Protein AF-A0A946XHH1-F1 (afdb_monomer_lite)

pLDDT: mean 93.01, std 6.52, range [59.75, 98.69]

Radius of gyration: 16.72 Å; chains: 1; bounding box: 40×44×45 Å

Sequence (159 aa):
MKLKVATWNIGGGLIKSASGKFDEENLNYFTNMIKEQDCDIVFLQEVHGDDIHSQAEEIAISLNYNCITQTISPSHLEKNKKFHLSIIAKQKLSNSRLIKLTNPKLENKDKGYLSHDKGFIFCQLELDDKSINLASGHLFPYYIFDKHIEDDELSYARE

Foldseek 3Di:
DDAAEEEDACQQQFDQDPVRDRDDHDLVVVLVVCVVSVGQKYKYWQWKDAPPDTSQVVSQVSVVWDKDWDFFACDPNDPRITIIIMMIGNADKADKDKDKFDFLQAADPVVGDTTGIWTKMWIWGDDPVDIDIDIDTDDTPQVSRVDDCPDPSNPSRVD

Secondary structure (DSSP, 8-state):
----EEEEE-GGGEEE-TTSSEEEE-HHHHHHHHHHHT-SEEEEEEEEE-SS-BHHHHHHHHHT-EEEEEEEEE-SSSTT-EEEEEEEESS-EEEEEEEEEPP---EETTTTEEPPPEEEEEEEEEETTEEEEEEEEE---GGGGT--TT-GGGGGGG-

Structure (mmCIF, N/CA/C/O backbone):
data_AF-A0A946XHH1-F1
#
_entry.id   AF-A0A946XHH1-F1
#
loop_
_atom_site.group_PDB
_atom_site.id
_atom_site.type_symbol
_atom_site.label_atom_id
_atom_site.label_alt_id
_atom_site.label_comp_id
_atom_site.label_asym_id
_atom_site.label_entity_id
_atom_site.label_seq_id
_atom_site.pdbx_PDB_ins_code
_atom_site.Cartn_x
_atom_site.Cartn_y
_atom_site.Cartn_z
_atom_site.occupancy
_atom_site.B_iso_or_equiv
_atom_site.auth_seq_id
_atom_site.auth_comp_id
_atom_site.auth_asym_id
_atom_site.auth_atom_id
_atom_site.pdbx_PDB_model_num
ATOM 1 N N . MET A 1 1 ? -24.359 -4.171 10.596 1.00 71.75 1 MET A N 1
ATOM 2 C CA . MET A 1 1 ? -23.190 -3.281 10.439 1.00 71.75 1 MET A CA 1
ATOM 3 C C . MET A 1 1 ? -22.832 -3.212 8.962 1.00 71.75 1 MET A C 1
ATOM 5 O O . MET A 1 1 ? -22.906 -4.243 8.305 1.00 71.75 1 MET A O 1
ATOM 9 N N . LYS A 1 2 ? -22.503 -2.029 8.435 1.00 88.50 2 LYS A N 1
ATOM 10 C CA . LYS A 1 2 ? -22.061 -1.834 7.047 1.00 88.50 2 LYS A CA 1
ATOM 11 C C . LYS A 1 2 ? -20.655 -1.245 7.098 1.00 88.50 2 LYS A C 1
ATOM 13 O O . LYS A 1 2 ? -20.487 -0.218 7.738 1.00 88.50 2 LYS A O 1
ATOM 18 N N . LEU A 1 3 ? -19.690 -1.913 6.474 1.00 93.44 3 LEU A N 1
ATOM 19 C CA . LEU A 1 3 ? -18.315 -1.428 6.348 1.00 93.44 3 LEU A CA 1
ATOM 20 C C . LEU A 1 3 ? -18.139 -0.745 4.996 1.00 93.44 3 LEU A C 1
ATOM 22 O O . LEU A 1 3 ? -18.553 -1.298 3.972 1.00 93.44 3 LEU A O 1
ATOM 26 N N . LYS A 1 4 ? -17.504 0.426 4.984 1.00 97.06 4 LYS A N 1
ATOM 27 C CA . LYS A 1 4 ? -17.022 1.077 3.766 1.00 97.06 4 LYS A CA 1
ATOM 28 C C . LYS A 1 4 ? -15.541 0.765 3.587 1.00 97.06 4 LYS A C 1
ATOM 30 O O . LYS A 1 4 ? -14.711 1.152 4.402 1.00 97.06 4 LYS A O 1
ATOM 35 N N . VAL A 1 5 ? -15.223 0.049 2.515 1.00 97.62 5 VAL A N 1
ATOM 36 C CA . VAL A 1 5 ? -13.866 -0.419 2.219 1.00 97.62 5 VAL A CA 1
ATOM 37 C C . VAL A 1 5 ? -13.396 0.208 0.916 1.00 97.62 5 VAL A C 1
ATOM 39 O O . VAL A 1 5 ? -14.148 0.232 -0.058 1.00 97.62 5 VAL A O 1
ATOM 42 N N . ALA A 1 6 ? -12.159 0.693 0.896 1.00 98.12 6 ALA A N 1
ATOM 43 C CA . ALA A 1 6 ? -11.507 1.201 -0.302 1.00 98.12 6 ALA A CA 1
ATOM 44 C C . ALA A 1 6 ? -10.167 0.501 -0.540 1.00 98.12 6 ALA A C 1
ATOM 46 O O . ALA A 1 6 ? -9.536 -0.011 0.382 1.00 98.12 6 ALA A O 1
ATOM 47 N N . THR A 1 7 ? -9.725 0.505 -1.793 1.00 98.25 7 THR A N 1
ATOM 48 C CA . THR A 1 7 ? -8.365 0.128 -2.176 1.00 98.25 7 THR A CA 1
ATOM 49 C C . THR A 1 7 ? -7.790 1.211 -3.068 1.00 98.25 7 THR A C 1
ATOM 51 O O . THR A 1 7 ? -8.511 1.752 -3.907 1.00 98.25 7 THR A O 1
ATOM 54 N N . TRP A 1 8 ? -6.513 1.535 -2.891 1.00 98.06 8 TRP A N 1
ATOM 55 C CA . TRP A 1 8 ? -5.851 2.564 -3.674 1.00 98.06 8 TRP A CA 1
ATOM 56 C C . TRP A 1 8 ? -4.353 2.292 -3.813 1.00 98.06 8 TRP A C 1
ATOM 58 O O . TRP A 1 8 ? -3.616 2.231 -2.831 1.00 98.06 8 TRP A O 1
ATOM 68 N N . ASN A 1 9 ? -3.894 2.181 -5.056 1.00 97.25 9 ASN A N 1
ATOM 69 C CA . ASN A 1 9 ? -2.484 2.322 -5.381 1.00 97.25 9 ASN A CA 1
ATOM 70 C C . ASN A 1 9 ? -2.131 3.817 -5.390 1.00 97.25 9 ASN A C 1
ATOM 72 O O . ASN A 1 9 ? -2.662 4.560 -6.218 1.00 97.25 9 ASN A O 1
ATOM 76 N N . ILE A 1 10 ? -1.277 4.249 -4.460 1.00 96.88 10 ILE A N 1
ATOM 77 C CA . ILE A 1 10 ? -0.942 5.667 -4.276 1.00 96.88 10 ILE A CA 1
ATOM 78 C C . ILE A 1 10 ? 0.336 6.092 -5.006 1.00 96.88 10 ILE A C 1
ATOM 80 O O . ILE A 1 10 ? 0.736 7.243 -4.865 1.00 96.88 10 ILE A O 1
ATOM 84 N N . GLY A 1 11 ? 0.982 5.198 -5.765 1.00 95.06 11 GLY A N 1
ATOM 85 C CA . GLY A 1 11 ? 2.135 5.531 -6.610 1.00 95.06 11 GLY A CA 1
ATOM 86 C C . GLY A 1 11 ? 3.266 6.252 -5.872 1.00 95.06 11 GLY A C 1
ATOM 87 O O . GLY A 1 11 ? 3.810 7.228 -6.380 1.00 95.06 11 GLY A O 1
ATOM 88 N N . GLY A 1 12 ? 3.564 5.842 -4.637 1.00 95.56 12 GLY A N 1
ATOM 89 C CA . GLY A 1 12 ? 4.554 6.498 -3.784 1.00 95.56 12 GLY A CA 1
ATOM 90 C C . GLY A 1 12 ? 4.097 7.830 -3.193 1.00 95.56 12 GLY A C 1
ATOM 91 O O . GLY A 1 12 ? 4.943 8.639 -2.828 1.00 95.56 12 GLY A O 1
ATOM 92 N N . GLY A 1 13 ? 2.790 8.095 -3.127 1.00 95.25 13 GLY A N 1
ATOM 93 C CA . GLY A 1 13 ? 2.244 9.359 -2.626 1.00 95.25 13 GLY A CA 1
ATOM 94 C C . GLY A 1 13 ? 2.446 10.535 -3.585 1.00 95.25 13 GLY A C 1
ATOM 95 O O . GLY A 1 13 ? 2.306 11.687 -3.171 1.00 95.25 13 GLY A O 1
ATOM 96 N N . LEU A 1 14 ? 2.776 10.259 -4.850 1.00 95.00 14 LEU A N 1
ATOM 97 C CA . LEU A 1 14 ? 3.093 11.270 -5.852 1.00 95.00 14 LEU A CA 1
ATOM 98 C C . LEU A 1 14 ? 1.837 11.717 -6.608 1.00 95.00 14 LEU A C 1
ATOM 100 O O . LEU A 1 14 ? 1.061 10.907 -7.119 1.00 95.00 14 LEU A O 1
ATOM 104 N N . ILE A 1 15 ? 1.663 13.028 -6.731 1.00 94.06 15 ILE A N 1
ATOM 105 C CA . ILE A 1 15 ? 0.634 13.674 -7.543 1.00 94.06 15 ILE A CA 1
ATOM 106 C C . ILE A 1 15 ? 1.262 14.394 -8.735 1.00 94.06 15 ILE A C 1
ATOM 108 O O . ILE A 1 15 ? 2.474 14.607 -8.817 1.00 94.06 15 ILE A O 1
ATOM 112 N N . LYS A 1 16 ? 0.410 14.756 -9.696 1.00 93.31 16 LYS A N 1
ATOM 113 C CA . LYS A 1 16 ? 0.825 15.468 -10.900 1.00 93.31 16 LYS A CA 1
ATOM 114 C C . LYS A 1 16 ? 1.231 16.905 -10.552 1.00 93.31 16 LYS A C 1
ATOM 116 O O . LYS A 1 16 ? 0.367 17.698 -10.187 1.00 93.31 16 LYS A O 1
ATOM 121 N N . SER A 1 17 ? 2.505 17.244 -10.723 1.00 91.81 17 SER A N 1
ATOM 122 C CA . SER A 1 17 ? 3.019 18.600 -10.524 1.00 91.81 17 SER A CA 1
ATOM 123 C C . SER A 1 17 ? 2.622 19.541 -11.662 1.00 91.81 17 SER A C 1
ATOM 125 O O . SER A 1 17 ? 2.091 19.131 -12.703 1.00 91.81 17 SER A O 1
ATOM 127 N N . ALA A 1 18 ? 2.963 20.824 -11.514 1.00 89.12 18 ALA A N 1
ATOM 128 C CA . ALA A 1 18 ? 2.796 21.834 -12.562 1.00 89.12 18 ALA A CA 1
ATOM 129 C C . ALA A 1 18 ? 3.514 21.472 -13.880 1.00 89.12 18 ALA A C 1
ATOM 131 O O . ALA A 1 18 ? 3.106 21.926 -14.948 1.00 89.12 18 ALA A O 1
ATOM 132 N N . SER A 1 19 ? 4.551 20.625 -13.825 1.00 88.88 19 SER A N 1
ATOM 133 C CA . SER A 1 19 ? 5.255 20.122 -15.014 1.00 88.88 19 SER A CA 1
ATOM 134 C C . SER A 1 19 ? 4.459 19.066 -15.795 1.00 88.88 19 SER A C 1
ATOM 136 O O . SER A 1 19 ? 4.828 18.688 -16.907 1.00 88.88 19 SER A O 1
ATOM 138 N N . GLY A 1 20 ? 3.367 18.570 -15.211 1.00 90.00 20 GLY A N 1
ATOM 139 C CA . GLY A 1 20 ? 2.545 17.503 -15.756 1.00 90.00 20 GLY A CA 1
ATOM 140 C C . GLY A 1 20 ? 3.057 16.090 -15.465 1.00 90.00 20 GLY A C 1
ATOM 141 O O . GLY A 1 20 ? 2.457 15.134 -15.959 1.00 90.00 20 GLY A O 1
ATOM 142 N N . LYS A 1 21 ? 4.121 15.944 -14.672 1.00 88.75 21 LYS A N 1
ATOM 143 C CA . LYS A 1 21 ? 4.676 14.657 -14.230 1.00 88.75 21 LYS A CA 1
ATOM 144 C C . LYS A 1 21 ? 4.192 14.306 -12.825 1.00 88.75 21 LYS A C 1
ATOM 146 O O . LYS A 1 21 ? 3.853 15.199 -12.063 1.00 88.75 21 LYS A O 1
ATOM 151 N N . PHE A 1 22 ? 4.142 13.017 -12.497 1.00 88.94 22 PHE A N 1
ATOM 152 C CA . PHE A 1 22 ? 3.856 12.542 -11.139 1.00 88.94 22 PHE A CA 1
ATOM 153 C C . PHE A 1 22 ? 5.155 12.513 -10.330 1.00 88.94 22 PHE A C 1
ATOM 155 O O . PHE A 1 22 ? 5.843 11.497 -10.305 1.00 88.94 22 PHE A O 1
ATOM 162 N N . ASP A 1 23 ? 5.527 13.656 -9.766 1.00 90.19 23 ASP A N 1
ATOM 163 C CA . ASP A 1 23 ? 6.809 13.869 -9.080 1.00 90.19 23 ASP A CA 1
ATOM 164 C C . ASP A 1 23 ? 6.706 14.789 -7.850 1.00 90.19 23 ASP A C 1
ATOM 166 O O . ASP A 1 23 ? 7.723 15.173 -7.279 1.00 90.19 23 ASP A O 1
ATOM 170 N N . GLU A 1 24 ? 5.489 15.126 -7.413 1.00 92.06 24 GLU A N 1
ATOM 171 C CA . GLU A 1 24 ? 5.244 15.917 -6.205 1.00 92.06 24 GLU A CA 1
ATOM 172 C C . GLU A 1 24 ? 4.585 15.045 -5.135 1.00 92.06 24 GLU A C 1
ATOM 174 O O . GLU A 1 24 ? 3.456 14.595 -5.318 1.00 92.06 24 GLU A O 1
ATOM 179 N N . GLU A 1 25 ? 5.262 14.797 -4.013 1.00 94.00 25 GLU A N 1
ATOM 180 C CA . GLU A 1 25 ? 4.661 14.065 -2.894 1.00 94.00 25 GLU A CA 1
ATOM 181 C C . GLU A 1 25 ? 3.607 14.923 -2.179 1.00 94.00 25 GLU A C 1
ATOM 183 O O . GLU A 1 25 ? 3.866 16.068 -1.806 1.00 94.00 25 GLU A O 1
ATOM 188 N N . ASN A 1 26 ? 2.408 14.371 -1.962 1.00 95.81 26 ASN A N 1
ATOM 189 C CA . ASN A 1 26 ? 1.334 15.084 -1.271 1.00 95.81 26 ASN A CA 1
ATOM 190 C C . ASN A 1 26 ? 0.431 14.150 -0.452 1.00 95.81 26 ASN A C 1
ATOM 192 O O . ASN A 1 26 ? -0.694 13.838 -0.842 1.00 95.81 26 ASN A O 1
ATOM 196 N N . LEU A 1 27 ? 0.889 13.737 0.732 1.00 96.75 27 LEU A N 1
ATOM 197 C CA . LEU A 1 27 ? 0.108 12.864 1.622 1.00 96.75 27 LEU A CA 1
ATOM 198 C C . LEU A 1 27 ? -1.195 13.502 2.126 1.00 96.75 27 LEU A C 1
ATOM 200 O O . LEU A 1 27 ? -2.167 12.790 2.387 1.00 96.75 27 LEU A O 1
ATOM 204 N N . ASN A 1 28 ? -1.255 14.835 2.214 1.00 97.56 28 ASN A N 1
ATOM 205 C CA . ASN A 1 28 ? -2.472 15.550 2.604 1.00 97.56 28 ASN A CA 1
ATOM 206 C C . ASN A 1 28 ? -3.603 15.327 1.596 1.00 97.56 28 ASN A C 1
ATOM 208 O O . ASN A 1 28 ? -4.751 15.156 2.001 1.00 97.56 28 ASN A O 1
ATOM 212 N N . TYR A 1 29 ? -3.291 15.280 0.298 1.00 97.12 29 TYR A N 1
ATOM 213 C CA . TYR A 1 29 ? -4.269 14.961 -0.739 1.00 97.12 29 TYR A CA 1
ATOM 214 C C . TYR A 1 29 ? -4.901 13.581 -0.503 1.00 97.12 29 TYR A C 1
ATOM 216 O O . TYR A 1 29 ? -6.123 13.476 -0.387 1.00 97.12 29 TYR A O 1
ATOM 224 N N . PHE A 1 30 ? -4.082 12.534 -0.355 1.00 97.31 30 PHE A N 1
ATOM 225 C CA . PHE A 1 30 ? -4.576 11.169 -0.128 1.00 97.31 30 PHE A CA 1
ATOM 226 C C . PHE A 1 30 ? -5.353 11.057 1.189 1.00 97.31 30 PHE A C 1
ATOM 228 O O . PHE A 1 30 ? -6.436 10.471 1.222 1.00 97.31 30 PHE A O 1
ATOM 235 N N . THR A 1 31 ? -4.842 11.675 2.255 1.00 98.00 31 THR A N 1
ATOM 236 C CA . THR A 1 31 ? -5.491 11.718 3.573 1.00 98.00 31 THR A CA 1
ATOM 237 C C . THR A 1 31 ? -6.872 12.369 3.495 1.00 98.00 31 THR A C 1
ATOM 239 O O . THR A 1 31 ? -7.850 11.800 3.981 1.00 98.00 31 THR A O 1
ATOM 242 N N . ASN A 1 32 ? -6.981 13.532 2.846 1.00 97.75 32 ASN A N 1
ATOM 243 C CA . ASN A 1 32 ? -8.252 14.242 2.700 1.00 97.75 32 ASN A CA 1
ATOM 244 C C . ASN A 1 32 ? -9.248 13.439 1.866 1.00 97.75 32 ASN A C 1
ATOM 246 O O . ASN A 1 32 ? -10.393 13.296 2.280 1.00 97.75 32 ASN A O 1
ATOM 250 N N . MET A 1 33 ? -8.806 12.831 0.763 1.00 97.00 33 MET A N 1
ATOM 251 C CA . MET A 1 33 ? -9.660 11.965 -0.054 1.00 97.00 33 MET A CA 1
ATOM 252 C C . MET A 1 33 ? -10.217 10.786 0.755 1.00 97.00 33 MET A C 1
ATOM 254 O O . MET A 1 33 ? -11.412 10.506 0.694 1.00 97.00 33 MET A O 1
ATOM 258 N N . ILE A 1 34 ? -9.387 10.111 1.557 1.00 97.31 34 ILE A N 1
ATOM 259 C CA . ILE A 1 34 ? -9.843 9.009 2.420 1.00 97.31 34 ILE A CA 1
ATOM 260 C C . ILE A 1 34 ? -10.857 9.510 3.457 1.00 97.31 34 ILE A C 1
ATOM 262 O O . ILE A 1 34 ? -11.891 8.871 3.669 1.00 97.31 34 ILE A O 1
ATOM 266 N N . LYS A 1 35 ? -10.582 10.665 4.073 1.00 97.00 35 LYS A N 1
ATOM 267 C CA . LYS A 1 35 ? -11.454 11.288 5.073 1.00 97.00 35 LYS A CA 1
ATOM 268 C C . LYS A 1 35 ? -12.809 11.689 4.495 1.00 97.00 35 LYS A C 1
ATOM 270 O O . LYS A 1 35 ? -13.831 11.395 5.103 1.00 97.00 35 LYS A O 1
ATOM 275 N N . GLU A 1 36 ? -12.824 12.332 3.331 1.00 97.81 36 GLU A N 1
ATOM 276 C CA . GLU A 1 36 ? -14.044 12.748 2.627 1.00 97.81 36 GLU A CA 1
ATOM 277 C C . GLU A 1 36 ? -14.908 11.554 2.231 1.00 97.81 36 GLU A C 1
ATOM 279 O O . GLU A 1 36 ? -16.137 11.624 2.268 1.00 97.81 36 GLU A O 1
ATOM 284 N N . GLN A 1 37 ? -14.271 10.438 1.877 1.00 97.12 37 GLN A N 1
ATOM 285 C CA . GLN A 1 37 ? -14.983 9.202 1.606 1.00 97.12 37 GLN A CA 1
ATOM 286 C C . GLN A 1 37 ? -15.451 8.492 2.880 1.00 97.12 37 GLN A C 1
ATOM 288 O O . GLN A 1 37 ? -16.282 7.599 2.760 1.00 97.12 37 GLN A O 1
ATOM 293 N N . ASP A 1 38 ? -14.995 8.862 4.075 1.00 96.31 38 ASP A N 1
ATOM 294 C CA . ASP A 1 38 ? -15.375 8.214 5.338 1.00 96.31 38 ASP A CA 1
ATOM 295 C C . ASP A 1 38 ? -15.224 6.676 5.286 1.00 96.31 38 ASP A C 1
ATOM 297 O O . ASP A 1 38 ? -16.121 5.910 5.642 1.00 96.31 38 ASP A O 1
ATOM 301 N N . CYS A 1 39 ? -14.095 6.203 4.752 1.00 97.06 39 CYS A N 1
ATOM 302 C CA . CYS A 1 39 ? -13.807 4.772 4.656 1.00 97.06 39 CYS A CA 1
ATOM 303 C C . CYS A 1 39 ? -13.472 4.185 6.033 1.00 97.06 39 CYS A C 1
ATOM 305 O O . CYS A 1 39 ? -12.680 4.749 6.775 1.00 97.06 39 CYS A O 1
ATOM 307 N N . ASP A 1 40 ? -14.010 3.015 6.366 1.00 97.31 40 ASP A N 1
ATOM 308 C CA . ASP A 1 40 ? -13.668 2.312 7.609 1.00 97.31 40 ASP A CA 1
ATOM 309 C C . ASP A 1 40 ? -12.350 1.544 7.487 1.00 97.31 40 ASP A C 1
ATOM 311 O O . ASP A 1 40 ? -11.623 1.396 8.469 1.00 97.31 40 ASP A O 1
ATOM 315 N N . ILE A 1 41 ? -12.056 1.056 6.278 1.00 98.38 41 ILE A N 1
ATOM 316 C CA . ILE A 1 41 ? -10.867 0.271 5.942 1.00 98.38 41 ILE A CA 1
ATOM 317 C C . ILE A 1 41 ? -10.333 0.762 4.598 1.00 98.38 41 ILE A C 1
ATOM 319 O O . ILE A 1 41 ? -11.098 0.906 3.638 1.00 98.38 41 ILE A O 1
ATOM 323 N N . VAL A 1 42 ? -9.023 0.972 4.507 1.00 98.69 42 VAL A N 1
ATOM 324 C CA . VAL A 1 42 ? -8.349 1.308 3.252 1.00 98.69 42 VAL A CA 1
ATOM 325 C C . VAL A 1 42 ? -7.139 0.407 3.048 1.00 98.69 42 VAL A C 1
ATOM 327 O O . VAL A 1 42 ? -6.252 0.311 3.895 1.00 98.69 42 VAL A O 1
ATOM 330 N N . PHE A 1 43 ? -7.110 -0.246 1.893 1.00 98.69 43 PHE A N 1
ATOM 331 C CA . PHE A 1 43 ? -5.970 -1.000 1.397 1.00 98.69 43 PHE A CA 1
ATOM 332 C C . PHE A 1 43 ? -5.103 -0.097 0.524 1.00 98.69 43 PHE A C 1
ATOM 334 O O . PHE A 1 43 ? -5.600 0.468 -0.447 1.00 98.69 43 PHE A O 1
ATOM 341 N N . LEU A 1 44 ? -3.821 0.035 0.851 1.00 98.38 44 LEU A N 1
ATOM 342 C CA . LEU A 1 44 ? -2.889 0.888 0.120 1.00 98.38 44 LEU A CA 1
ATOM 343 C C . LEU A 1 44 ? -1.803 0.046 -0.557 1.00 98.38 44 LEU A C 1
A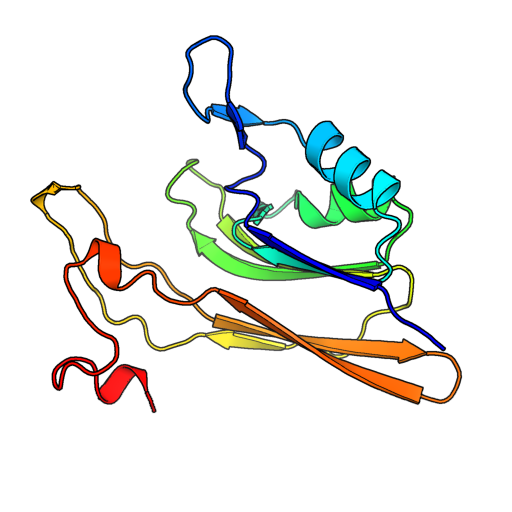TOM 345 O O . LEU A 1 44 ? -1.190 -0.824 0.070 1.00 98.38 44 LEU A O 1
ATOM 349 N N . GLN A 1 45 ? -1.574 0.307 -1.844 1.00 98.12 45 GLN A N 1
ATOM 350 C CA . GLN A 1 45 ? -0.481 -0.268 -2.634 1.00 98.12 45 GLN A CA 1
ATOM 351 C C . GLN A 1 45 ? 0.497 0.826 -3.078 1.00 98.12 45 GLN A C 1
ATOM 353 O O . GLN A 1 45 ? 0.126 1.994 -3.164 1.00 98.12 45 GLN A O 1
ATOM 358 N N . GLU A 1 46 ? 1.740 0.426 -3.365 1.00 96.56 46 GLU A N 1
ATOM 359 C CA . GLU A 1 46 ? 2.847 1.335 -3.717 1.00 96.56 46 GLU A CA 1
ATOM 360 C C . GLU A 1 46 ? 3.057 2.451 -2.690 1.00 96.56 46 GLU A C 1
ATOM 362 O O . GLU A 1 46 ? 3.401 3.576 -3.026 1.00 96.56 46 GLU A O 1
ATOM 367 N N . VAL A 1 47 ? 2.871 2.130 -1.414 1.00 97.44 47 VAL A N 1
ATOM 368 C CA . VAL A 1 47 ? 3.192 3.041 -0.315 1.00 97.44 47 VAL A CA 1
ATOM 369 C C . VAL A 1 47 ? 4.709 3.142 -0.211 1.00 97.44 47 VAL A C 1
ATOM 371 O O . VAL A 1 47 ? 5.368 2.101 -0.141 1.00 97.44 47 VAL A O 1
ATOM 374 N N . HIS A 1 48 ? 5.275 4.349 -0.186 1.00 97.00 48 HIS A N 1
ATOM 375 C CA . HIS A 1 48 ? 6.689 4.513 0.137 1.00 97.00 48 HIS A CA 1
ATOM 376 C C . HIS A 1 48 ? 6.929 4.462 1.645 1.00 97.00 48 HIS A C 1
ATOM 378 O O . HIS A 1 48 ? 6.144 4.946 2.462 1.00 97.00 48 HIS A O 1
ATOM 384 N N . GLY A 1 49 ? 8.074 3.899 1.998 1.00 95.06 49 GLY A N 1
ATOM 385 C CA . GLY A 1 49 ? 8.616 3.950 3.340 1.00 95.06 49 GLY A CA 1
ATOM 386 C C . GLY A 1 49 ? 10.102 3.625 3.351 1.00 95.06 49 GLY A C 1
ATOM 387 O O . GLY A 1 49 ? 10.701 3.262 2.334 1.00 95.06 49 GLY A O 1
ATOM 388 N N . ASP A 1 50 ? 10.704 3.801 4.511 1.00 92.56 50 ASP A N 1
ATOM 389 C CA . ASP A 1 50 ? 12.071 3.429 4.839 1.00 92.56 50 ASP A CA 1
ATOM 390 C C . ASP A 1 50 ? 12.120 2.896 6.28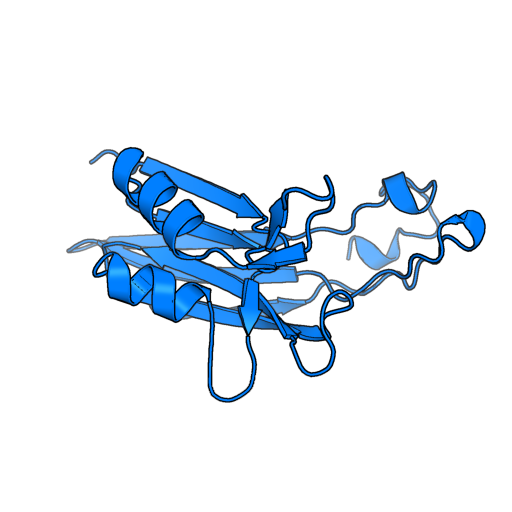0 1.00 92.56 50 ASP A C 1
ATOM 392 O O . ASP A 1 50 ? 11.103 2.479 6.832 1.00 92.56 50 ASP A O 1
ATOM 396 N N . ASP A 1 51 ? 13.308 2.829 6.875 1.00 83.06 51 ASP A N 1
ATOM 397 C CA . ASP A 1 51 ? 13.480 2.249 8.209 1.00 83.06 51 ASP A CA 1
ATOM 398 C C . ASP A 1 51 ? 12.970 3.170 9.339 1.00 83.06 51 ASP A C 1
ATOM 400 O O . ASP A 1 51 ? 12.913 2.746 10.492 1.00 83.06 51 ASP A O 1
ATOM 404 N N . ILE A 1 52 ? 12.616 4.422 9.028 1.00 84.12 52 ILE A N 1
ATOM 405 C CA . ILE A 1 52 ? 12.210 5.455 9.994 1.00 84.12 52 ILE A CA 1
ATOM 406 C C . ILE A 1 52 ? 10.779 5.940 9.718 1.00 84.12 52 ILE A C 1
ATOM 408 O O . ILE A 1 52 ? 10.102 6.415 10.629 1.00 84.12 52 ILE A O 1
ATOM 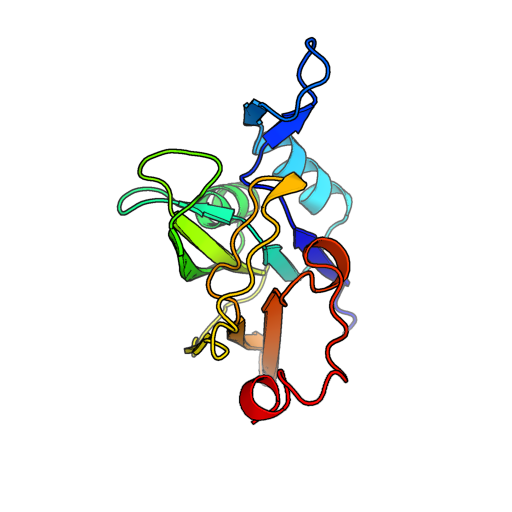412 N N . HIS A 1 53 ? 10.319 5.843 8.472 1.00 88.06 53 HIS A N 1
ATOM 413 C CA . HIS A 1 53 ? 9.127 6.532 8.002 1.00 88.06 53 HIS A CA 1
ATOM 414 C C . HIS A 1 53 ? 8.278 5.662 7.069 1.00 88.06 53 HIS A C 1
ATOM 416 O O . HIS A 1 53 ? 8.802 4.962 6.205 1.00 88.06 53 HIS A O 1
ATOM 422 N N . SER A 1 54 ? 6.955 5.745 7.204 1.00 94.62 54 SER A N 1
ATOM 423 C CA . SER A 1 54 ? 5.978 5.023 6.383 1.00 94.62 54 SER A CA 1
ATOM 424 C C . SER A 1 54 ? 4.803 5.945 6.084 1.00 94.62 54 SER A C 1
ATOM 426 O O . SER A 1 54 ? 4.054 6.310 6.992 1.00 94.62 54 SER A O 1
ATOM 428 N N . GLN A 1 55 ? 4.583 6.237 4.799 1.00 97.88 55 GLN A N 1
ATOM 429 C CA . GLN A 1 55 ? 3.492 7.117 4.369 1.00 97.88 55 GLN A CA 1
ATOM 430 C C . GLN A 1 55 ? 2.126 6.624 4.876 1.00 97.88 55 GLN A C 1
ATOM 432 O O . GLN A 1 55 ? 1.266 7.413 5.261 1.00 97.88 55 GLN A O 1
ATOM 437 N N . ALA A 1 56 ? 1.910 5.303 4.920 1.00 97.88 56 ALA A N 1
ATOM 438 C CA . ALA A 1 56 ? 0.666 4.736 5.439 1.00 97.88 56 ALA A CA 1
ATOM 439 C C . ALA A 1 56 ? 0.487 4.967 6.945 1.00 97.88 56 ALA A C 1
ATOM 441 O O . ALA A 1 56 ? -0.643 5.129 7.400 1.00 97.88 56 ALA A O 1
ATOM 442 N N . GLU A 1 57 ? 1.573 4.980 7.723 1.00 97.75 57 GLU A N 1
ATOM 443 C CA . GLU A 1 57 ? 1.505 5.277 9.158 1.00 97.75 57 GLU A CA 1
ATOM 444 C C . GLU A 1 57 ? 1.156 6.747 9.392 1.00 97.75 57 GLU A C 1
ATOM 446 O O . GLU A 1 57 ? 0.298 7.033 10.219 1.00 97.75 57 GLU A O 1
ATOM 451 N N . GLU A 1 58 ? 1.716 7.676 8.619 1.00 97.94 58 GLU A N 1
ATOM 452 C CA . GLU A 1 58 ? 1.359 9.098 8.710 1.00 97.94 58 GLU A CA 1
ATOM 453 C C . GLU A 1 58 ? -0.081 9.389 8.301 1.00 97.94 58 GLU A C 1
ATOM 455 O O . GLU A 1 58 ? -0.779 10.146 8.985 1.00 97.94 58 GLU A O 1
ATOM 460 N N . ILE A 1 59 ? -0.545 8.772 7.209 1.00 98.38 59 ILE A N 1
ATOM 461 C CA . ILE A 1 59 ? -1.948 8.851 6.796 1.00 98.38 59 ILE A CA 1
ATOM 462 C C . ILE A 1 59 ? -2.834 8.312 7.928 1.00 98.38 59 ILE A C 1
ATOM 464 O O . ILE A 1 59 ? -3.806 8.962 8.314 1.00 98.38 59 ILE A O 1
ATOM 468 N N . ALA A 1 60 ? -2.490 7.156 8.508 1.00 98.31 60 ALA A N 1
ATOM 469 C CA . ALA A 1 60 ? -3.255 6.572 9.605 1.00 98.31 60 ALA A CA 1
ATOM 470 C C . ALA A 1 60 ? -3.275 7.472 10.849 1.00 98.31 60 ALA A C 1
ATOM 472 O O . ALA A 1 60 ? -4.347 7.711 11.399 1.00 98.31 60 ALA A O 1
ATOM 473 N N . ILE A 1 61 ? -2.131 8.033 11.256 1.00 98.12 61 ILE A N 1
ATOM 474 C CA . ILE A 1 61 ? -2.031 8.969 12.387 1.00 98.12 61 ILE A CA 1
ATOM 475 C C . ILE A 1 61 ? -2.934 10.183 12.152 1.00 98.12 61 ILE A C 1
ATOM 477 O O . ILE A 1 61 ? -3.706 10.560 13.034 1.00 98.12 61 ILE A O 1
ATOM 481 N N . SER A 1 62 ? -2.901 10.751 10.946 1.00 98.00 62 SER A N 1
ATOM 482 C CA . SER A 1 62 ? -3.691 11.933 10.583 1.00 98.00 62 SER A CA 1
ATOM 483 C C . SER A 1 62 ? -5.202 11.673 10.598 1.00 98.00 62 SER A C 1
ATOM 485 O O . SER A 1 62 ? -5.993 12.580 10.865 1.00 98.00 62 SER A O 1
ATOM 487 N N . LEU A 1 63 ? -5.614 10.432 10.328 1.00 97.94 63 LEU A N 1
ATOM 488 C CA . LEU A 1 63 ? -7.009 9.990 10.354 1.00 97.94 63 LEU A CA 1
ATOM 489 C C . LEU A 1 63 ? -7.447 9.417 11.709 1.00 97.94 63 LEU A C 1
ATOM 491 O O . LEU A 1 63 ? -8.636 9.147 11.880 1.00 97.94 63 LEU A O 1
ATOM 495 N N . ASN A 1 64 ? -6.525 9.248 12.664 1.00 98.00 64 ASN A N 1
ATOM 496 C CA . ASN A 1 64 ? -6.721 8.484 13.901 1.00 98.00 64 ASN A CA 1
ATOM 497 C C . ASN A 1 64 ? -7.121 7.014 13.640 1.00 98.00 64 ASN A C 1
ATOM 499 O O . ASN A 1 64 ? -8.079 6.494 14.216 1.00 98.00 64 ASN A O 1
ATOM 503 N N . TYR A 1 65 ? -6.435 6.366 12.695 1.00 98.50 65 TYR A N 1
ATOM 504 C CA . TYR A 1 65 ? -6.644 4.975 12.283 1.00 98.50 65 TYR A CA 1
ATOM 505 C C . TYR A 1 65 ? -5.486 4.098 12.776 1.00 98.50 65 TYR A C 1
ATOM 507 O O . TYR A 1 65 ? -4.384 4.563 13.054 1.00 98.50 65 TYR A O 1
ATOM 515 N N . ASN A 1 66 ? -5.737 2.797 12.839 1.00 98.31 66 ASN A N 1
ATOM 516 C CA . ASN A 1 66 ? -4.720 1.770 13.013 1.00 98.31 66 ASN A CA 1
ATOM 517 C C . ASN A 1 66 ? -4.048 1.483 11.669 1.00 98.31 66 ASN A C 1
ATOM 519 O O . ASN A 1 66 ? -4.693 1.594 10.627 1.00 98.31 66 ASN A O 1
ATOM 523 N N . CYS A 1 67 ? -2.783 1.066 11.695 1.00 98.12 67 CYS A N 1
ATOM 524 C CA . CYS A 1 67 ? -2.004 0.757 10.499 1.00 98.12 67 CYS A CA 1
ATOM 525 C C . CYS A 1 67 ? -1.254 -0.566 10.660 1.00 98.12 67 CYS A C 1
ATOM 527 O O . CYS A 1 67 ? -0.697 -0.855 11.717 1.00 98.12 67 CYS A O 1
ATOM 529 N N . ILE A 1 68 ? -1.217 -1.349 9.586 1.00 97.62 68 ILE A N 1
ATOM 530 C CA . ILE A 1 68 ? -0.255 -2.428 9.387 1.00 97.62 68 ILE A CA 1
ATOM 531 C C . ILE A 1 68 ? 0.415 -2.188 8.038 1.00 97.62 68 ILE A C 1
ATOM 533 O O . ILE A 1 68 ? -0.268 -2.080 7.020 1.00 97.62 68 ILE A O 1
ATOM 537 N N . THR A 1 69 ? 1.745 -2.190 8.034 1.00 96.50 69 THR A N 1
ATOM 538 C CA . THR A 1 69 ? 2.587 -2.054 6.842 1.00 96.50 69 THR A CA 1
ATOM 539 C C . THR A 1 69 ? 3.494 -3.274 6.705 1.00 96.50 69 THR A C 1
ATOM 541 O O . THR A 1 69 ? 4.052 -3.761 7.687 1.00 96.50 69 THR A O 1
ATOM 544 N N . GLN A 1 70 ? 3.662 -3.770 5.479 1.00 95.88 70 GLN A N 1
ATOM 545 C CA . GLN A 1 70 ? 4.619 -4.827 5.153 1.00 95.88 70 GLN A CA 1
ATOM 546 C C . GLN A 1 70 ? 5.408 -4.461 3.897 1.00 95.88 70 GLN A C 1
ATOM 548 O O . GLN A 1 70 ? 4.837 -4.134 2.857 1.00 95.88 70 GLN A O 1
ATOM 553 N N . THR A 1 71 ? 6.733 -4.530 3.986 1.00 95.06 71 THR A N 1
ATOM 554 C CA . THR A 1 71 ? 7.651 -4.246 2.873 1.00 95.06 71 THR A CA 1
ATOM 555 C C . THR A 1 71 ? 7.555 -5.314 1.790 1.00 95.06 71 THR A C 1
ATOM 557 O O . THR A 1 71 ? 7.767 -6.495 2.069 1.00 95.06 71 THR A O 1
ATOM 560 N N . ILE A 1 72 ? 7.317 -4.907 0.538 1.00 94.00 72 ILE A N 1
ATOM 561 C CA . ILE A 1 72 ? 7.259 -5.835 -0.598 1.00 94.00 72 ILE A CA 1
ATOM 562 C C . ILE A 1 72 ? 8.558 -5.848 -1.403 1.00 94.00 72 ILE A C 1
ATOM 564 O O . ILE A 1 72 ? 9.132 -6.917 -1.618 1.00 94.00 72 ILE A O 1
ATOM 568 N N . SER A 1 73 ? 9.062 -4.678 -1.794 1.00 92.94 73 SER A N 1
ATOM 569 C CA . SER A 1 73 ? 10.216 -4.544 -2.685 1.00 92.94 73 SER A CA 1
ATOM 570 C C . SER A 1 73 ? 10.928 -3.206 -2.475 1.00 92.94 73 SER A C 1
ATOM 572 O O . SER A 1 73 ? 10.338 -2.287 -1.913 1.00 92.94 73 SER A O 1
ATOM 574 N N . PRO A 1 74 ? 12.165 -3.035 -2.964 1.00 93.19 74 PRO A N 1
ATOM 575 C CA . PRO A 1 74 ? 12.743 -1.706 -3.159 1.00 93.19 74 PRO A CA 1
ATOM 576 C C . PRO A 1 74 ? 11.858 -0.840 -4.071 1.00 93.19 74 PRO A C 1
ATOM 578 O O . PRO A 1 74 ? 11.162 -1.379 -4.941 1.00 93.19 74 PRO A O 1
ATOM 581 N N . SER A 1 75 ? 11.887 0.481 -3.878 1.00 91.94 75 SER A N 1
ATOM 582 C CA . SER A 1 75 ? 11.243 1.424 -4.793 1.00 91.94 75 SER A CA 1
ATOM 583 C C . SER A 1 75 ? 12.093 1.617 -6.046 1.00 91.94 75 SER A C 1
ATOM 585 O O . SER A 1 75 ? 13.319 1.709 -5.976 1.00 91.94 75 SER A O 1
ATOM 587 N N . HIS A 1 76 ? 11.428 1.667 -7.199 1.00 88.38 76 HIS A N 1
ATOM 588 C 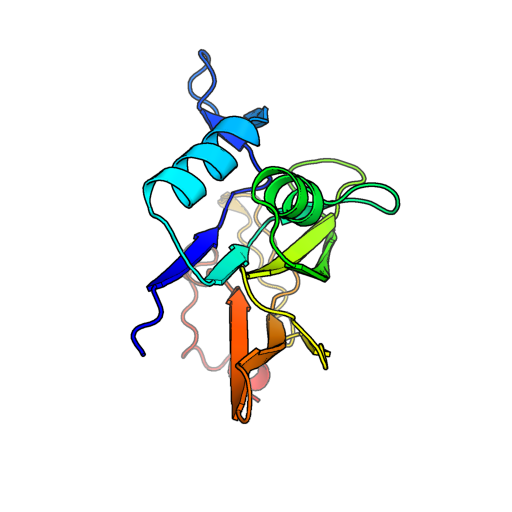CA . HIS A 1 76 ? 12.040 2.078 -8.463 1.00 88.38 76 HIS A CA 1
ATOM 589 C C . HIS A 1 76 ? 11.804 3.567 -8.762 1.00 88.38 76 HIS A C 1
ATOM 591 O O . HIS A 1 76 ? 12.396 4.088 -9.702 1.00 88.38 76 HIS A O 1
ATOM 597 N N . LEU A 1 77 ? 10.945 4.239 -7.985 1.00 87.50 77 LEU A N 1
ATOM 598 C CA . LEU A 1 77 ? 10.630 5.661 -8.142 1.00 87.50 77 LEU A CA 1
ATOM 599 C C . LEU A 1 77 ? 11.598 6.533 -7.343 1.00 87.50 77 LEU A C 1
ATOM 601 O O . LEU A 1 77 ? 12.064 7.552 -7.843 1.00 87.50 77 LEU A O 1
ATOM 605 N N . GLU A 1 78 ? 11.951 6.104 -6.129 1.00 87.88 78 GLU A N 1
ATOM 606 C CA . GLU A 1 78 ? 12.855 6.848 -5.258 1.00 87.88 78 GLU A CA 1
ATOM 607 C C . GLU A 1 78 ? 13.970 5.986 -4.677 1.00 87.88 78 GLU A C 1
ATOM 609 O O . GLU A 1 78 ? 13.759 4.909 -4.110 1.00 87.88 78 GLU A O 1
ATOM 614 N N . LYS A 1 79 ? 15.196 6.506 -4.770 1.00 86.81 79 LYS A N 1
ATOM 615 C CA . LYS A 1 79 ? 16.374 5.851 -4.209 1.00 86.81 79 LYS A CA 1
ATOM 616 C C . LYS A 1 79 ? 16.270 5.824 -2.681 1.00 86.81 79 LYS A C 1
ATOM 618 O O . LYS A 1 79 ? 16.004 6.842 -2.056 1.00 86.81 79 LYS A O 1
ATOM 623 N N . ASN A 1 80 ? 16.569 4.668 -2.088 1.00 90.19 80 ASN A N 1
ATOM 624 C CA . ASN A 1 80 ? 16.506 4.385 -0.644 1.00 90.19 80 ASN A CA 1
ATOM 625 C C . ASN A 1 80 ? 15.095 4.236 -0.055 1.00 90.19 80 ASN A C 1
ATOM 627 O O . ASN A 1 80 ? 14.983 3.927 1.129 1.00 90.19 80 ASN A O 1
ATOM 631 N N . LYS A 1 81 ? 14.037 4.377 -0.857 1.00 94.12 81 LYS A N 1
ATOM 632 C CA . LYS A 1 81 ? 12.681 4.021 -0.437 1.00 94.12 81 LYS A CA 1
ATOM 633 C C . LYS A 1 81 ? 12.377 2.567 -0.782 1.00 94.12 81 LYS A C 1
ATOM 635 O O . LYS A 1 81 ? 12.974 1.959 -1.676 1.00 94.12 81 LYS A O 1
ATOM 640 N N . LYS A 1 82 ? 11.427 1.997 -0.056 1.00 96.06 82 LYS A N 1
ATOM 641 C CA . LYS A 1 82 ? 10.849 0.677 -0.293 1.00 96.06 82 LYS A CA 1
ATOM 642 C C . LYS A 1 82 ? 9.361 0.857 -0.576 1.00 96.06 82 LYS A C 1
ATOM 644 O O . LYS A 1 82 ? 8.740 1.797 -0.090 1.00 96.06 82 LYS A O 1
ATOM 649 N N . PHE A 1 83 ? 8.805 -0.038 -1.381 1.00 96.06 83 PHE A N 1
ATOM 650 C CA . PHE A 1 83 ? 7.367 -0.173 -1.514 1.00 96.06 83 PHE A CA 1
ATOM 651 C C . PHE A 1 83 ? 6.821 -1.076 -0.422 1.00 96.06 83 PHE A C 1
ATOM 653 O O . PHE A 1 83 ? 7.393 -2.127 -0.108 1.00 96.06 83 PHE A O 1
ATOM 660 N N . HIS A 1 84 ? 5.660 -0.694 0.085 1.00 96.69 84 HIS A N 1
ATOM 661 C CA . HIS A 1 84 ? 4.908 -1.440 1.073 1.00 96.69 84 HIS A CA 1
ATOM 662 C C . HIS A 1 84 ? 3.498 -1.754 0.564 1.00 96.69 84 HIS A C 1
ATOM 664 O O . HIS A 1 84 ? 2.946 -1.070 -0.304 1.00 96.69 84 HIS A O 1
ATOM 670 N N . LEU A 1 85 ? 2.931 -2.822 1.121 1.00 97.75 85 LEU A N 1
ATOM 671 C CA . LEU A 1 85 ? 1.493 -3.041 1.168 1.00 97.75 85 LEU A CA 1
ATOM 672 C C . LEU A 1 85 ? 1.016 -2.666 2.560 1.00 97.75 85 LEU A C 1
ATOM 674 O O . LEU A 1 85 ? 1.592 -3.130 3.550 1.00 97.75 85 LEU A O 1
ATOM 678 N N . SER A 1 86 ? -0.045 -1.872 2.623 1.00 98.06 86 SER A N 1
ATOM 679 C CA . SER A 1 86 ? -0.547 -1.374 3.896 1.00 98.06 86 SER A CA 1
ATOM 680 C C . SER A 1 86 ? -2.053 -1.531 4.004 1.00 98.06 86 SER A C 1
ATOM 682 O O . SER A 1 86 ? -2.789 -1.479 3.016 1.00 98.06 86 SER A O 1
ATOM 684 N N . ILE A 1 87 ? -2.509 -1.740 5.231 1.00 98.56 87 ILE A N 1
ATOM 685 C CA . ILE A 1 87 ? -3.920 -1.757 5.597 1.00 98.56 87 ILE A CA 1
ATOM 686 C C . ILE A 1 87 ? -4.078 -0.745 6.719 1.00 98.56 87 ILE A C 1
ATOM 688 O O . ILE A 1 87 ? -3.425 -0.881 7.755 1.00 98.56 87 ILE A O 1
ATOM 692 N N . ILE A 1 88 ? -4.941 0.247 6.516 1.00 98.56 88 ILE A N 1
ATOM 693 C CA . ILE A 1 88 ? -5.336 1.185 7.565 1.00 98.56 88 ILE A CA 1
ATOM 694 C C . ILE A 1 88 ? -6.820 1.020 7.872 1.00 98.56 88 ILE A C 1
ATOM 696 O O . ILE A 1 88 ? -7.616 0.752 6.969 1.00 98.56 88 ILE A O 1
ATOM 700 N N . ALA A 1 89 ? -7.206 1.151 9.138 1.00 98.38 89 ALA A N 1
ATOM 701 C CA . ALA A 1 89 ? -8.596 0.980 9.546 1.00 98.38 89 ALA A CA 1
ATOM 702 C C . ALA A 1 89 ? -8.941 1.753 10.819 1.00 98.38 89 ALA A C 1
ATOM 704 O O . ALA A 1 89 ? -8.103 1.916 11.705 1.00 98.38 89 ALA A O 1
ATOM 705 N N . LYS A 1 90 ? -10.205 2.168 10.953 1.00 97.56 90 LYS A N 1
ATOM 706 C CA . LYS A 1 90 ? -10.715 2.786 12.190 1.00 97.56 90 LYS A CA 1
ATOM 707 C C . LYS A 1 90 ? -10.596 1.833 13.383 1.00 97.56 90 LYS A C 1
ATOM 709 O O . LYS A 1 90 ? -10.224 2.249 14.475 1.00 97.56 90 LYS A O 1
ATOM 714 N N . GLN A 1 91 ? -10.907 0.553 13.179 1.00 97.19 91 GLN A N 1
ATOM 715 C CA . GLN A 1 91 ? -10.827 -0.472 14.220 1.00 97.19 91 GLN A CA 1
ATOM 716 C C . GLN A 1 91 ? -9.442 -1.121 14.289 1.00 97.19 91 GLN A C 1
ATOM 718 O O . GLN A 1 91 ? -8.626 -1.001 13.373 1.00 97.19 91 GLN A O 1
ATOM 723 N N . LYS A 1 92 ? -9.176 -1.798 15.412 1.00 97.38 92 LYS A N 1
ATOM 724 C CA . LYS A 1 92 ? -7.884 -2.419 15.694 1.00 97.38 92 LYS A CA 1
ATOM 725 C C . LYS A 1 92 ? -7.575 -3.514 14.678 1.00 97.38 92 LYS A C 1
ATOM 727 O O . LYS A 1 92 ? -8.432 -4.328 14.332 1.00 97.38 92 LYS A O 1
ATOM 732 N N . LEU A 1 93 ? -6.322 -3.526 14.237 1.00 98.12 93 LEU A N 1
ATOM 733 C CA . LEU A 1 93 ? -5.780 -4.541 13.350 1.00 98.12 93 LEU A CA 1
ATOM 734 C C . LEU A 1 93 ? -4.816 -5.445 14.126 1.00 98.12 93 LEU A C 1
ATOM 736 O O . LEU A 1 93 ? -4.049 -4.971 14.966 1.00 98.12 93 LEU A O 1
ATOM 740 N N . SER A 1 94 ? -4.833 -6.742 13.842 1.00 96.69 94 SER A N 1
ATOM 741 C CA . SER A 1 94 ? -3.949 -7.723 14.478 1.00 96.69 94 SER A CA 1
ATOM 742 C C . SER A 1 94 ? -3.572 -8.863 13.528 1.00 96.69 94 SER A C 1
ATOM 744 O O . SER A 1 94 ? -4.058 -8.943 12.399 1.00 96.69 94 SER A O 1
ATOM 746 N N . ASN A 1 95 ? -2.651 -9.730 13.964 1.00 95.44 95 ASN A N 1
ATOM 747 C CA . ASN A 1 95 ? -2.280 -10.978 13.281 1.00 95.44 95 ASN A CA 1
ATOM 748 C C . ASN A 1 95 ? -1.908 -10.808 11.797 1.00 95.44 95 ASN A C 1
ATOM 750 O O . ASN A 1 95 ? -2.492 -11.435 10.912 1.00 95.44 95 ASN A O 1
ATOM 754 N N . SER A 1 96 ? -0.924 -9.946 11.524 1.00 97.12 96 SER A N 1
ATOM 755 C CA . SER A 1 96 ? -0.486 -9.675 10.155 1.00 97.12 96 SER A CA 1
ATOM 756 C C . SER A 1 96 ? 0.465 -10.735 9.611 1.00 97.12 96 SER A C 1
ATOM 758 O O . SER A 1 96 ? 1.373 -11.166 10.322 1.00 97.12 96 SER A O 1
ATOM 760 N N . ARG A 1 97 ? 0.338 -11.065 8.326 1.00 97.25 97 ARG A N 1
ATOM 761 C CA . ARG A 1 97 ? 1.351 -11.825 7.584 1.00 97.25 97 ARG A CA 1
ATOM 762 C C . ARG A 1 97 ? 1.445 -11.358 6.136 1.00 97.25 97 ARG A C 1
ATOM 764 O O . ARG A 1 97 ? 0.441 -10.973 5.539 1.00 97.25 97 ARG A O 1
ATOM 771 N N . LEU A 1 98 ? 2.641 -11.449 5.567 1.00 97.25 98 LEU A N 1
ATOM 772 C CA . LEU A 1 98 ? 2.909 -11.196 4.154 1.00 97.25 98 LEU A CA 1
ATOM 773 C C . LEU A 1 98 ? 3.126 -12.528 3.428 1.00 97.25 98 LEU A C 1
ATOM 775 O O . LEU A 1 98 ? 3.905 -13.361 3.887 1.00 97.25 98 LEU A O 1
ATOM 779 N N . ILE A 1 99 ? 2.478 -12.704 2.279 1.00 96.56 99 ILE A N 1
ATOM 780 C CA . ILE A 1 99 ? 2.808 -13.747 1.305 1.00 96.56 99 ILE A CA 1
ATOM 781 C C . ILE A 1 99 ? 3.357 -13.057 0.062 1.00 96.56 99 ILE A C 1
ATOM 783 O O . ILE A 1 99 ? 2.649 -12.282 -0.581 1.00 96.56 99 ILE A O 1
ATOM 787 N N . LYS A 1 100 ? 4.613 -13.343 -0.283 1.00 94.69 100 LYS A N 1
ATOM 788 C CA . LYS A 1 100 ? 5.200 -12.913 -1.554 1.00 94.69 100 LYS A CA 1
ATOM 789 C C . LYS A 1 100 ? 4.875 -13.931 -2.640 1.00 94.69 100 LYS A C 1
ATOM 791 O O . LYS A 1 100 ? 4.997 -15.129 -2.409 1.00 94.69 100 LYS A O 1
ATOM 796 N N . LEU A 1 101 ? 4.487 -13.437 -3.807 1.00 92.06 101 LEU A N 1
ATOM 797 C CA . LEU A 1 101 ? 4.348 -14.237 -5.016 1.00 92.06 101 LEU A CA 1
ATOM 798 C C . LEU A 1 101 ? 5.720 -14.452 -5.648 1.00 92.06 101 LEU A C 1
ATOM 800 O O . LEU A 1 101 ? 6.584 -13.570 -5.591 1.00 92.06 101 LEU A O 1
ATOM 804 N N . THR A 1 102 ? 5.894 -15.600 -6.298 1.00 89.69 102 THR A N 1
ATOM 805 C CA . THR A 1 102 ? 7.085 -15.884 -7.097 1.00 89.69 102 THR A CA 1
ATOM 806 C C . THR A 1 102 ? 7.218 -14.832 -8.195 1.00 89.69 102 THR A C 1
ATOM 808 O O . THR A 1 102 ? 6.347 -14.695 -9.051 1.00 89.69 102 THR A O 1
ATOM 811 N N . ASN A 1 103 ? 8.300 -14.052 -8.154 1.00 89.81 103 ASN A N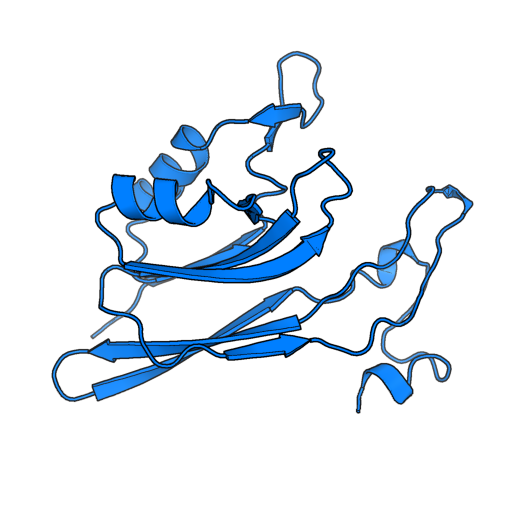 1
ATOM 812 C CA . ASN A 1 103 ? 8.555 -13.020 -9.151 1.00 89.81 103 ASN A CA 1
ATOM 813 C C . ASN A 1 103 ? 8.885 -13.681 -10.502 1.00 89.81 103 ASN A C 1
ATOM 815 O O . ASN A 1 103 ? 9.873 -14.420 -10.565 1.00 89.81 103 ASN A O 1
ATOM 819 N N . PRO A 1 104 ? 8.123 -13.400 -11.578 1.00 89.44 104 PRO A N 1
ATOM 820 C CA . PRO A 1 104 ? 8.329 -14.031 -12.874 1.00 89.44 104 PRO A CA 1
ATOM 821 C C . PRO A 1 104 ? 9.557 -13.506 -13.635 1.00 89.44 104 PRO A C 1
ATOM 823 O O . PRO A 1 104 ? 9.858 -13.984 -14.724 1.00 89.44 104 PRO A O 1
ATOM 826 N N . LYS A 1 105 ? 10.275 -12.520 -13.074 1.00 90.81 105 LYS A N 1
ATOM 827 C CA . LYS A 1 105 ? 11.481 -11.904 -13.657 1.00 90.81 105 LYS A CA 1
ATOM 828 C C . LYS A 1 105 ? 11.264 -11.410 -15.095 1.00 90.81 105 LYS A C 1
ATOM 830 O O . LYS A 1 105 ? 12.134 -11.560 -15.948 1.00 90.81 105 LYS A O 1
ATOM 835 N N . LEU A 1 106 ? 10.096 -10.822 -15.346 1.00 91.12 106 LEU A N 1
ATOM 836 C CA . LEU A 1 106 ? 9.731 -10.237 -16.629 1.00 91.12 106 LEU A CA 1
ATOM 837 C C . LEU A 1 106 ? 10.503 -8.941 -16.876 1.00 91.12 106 LEU A C 1
ATOM 839 O O . LEU A 1 106 ? 10.756 -8.155 -15.960 1.00 91.12 106 LEU A O 1
ATOM 843 N N . GLU A 1 107 ? 10.818 -8.703 -18.143 1.00 92.81 107 GLU A N 1
ATOM 844 C CA . GLU A 1 107 ? 11.512 -7.513 -18.620 1.00 92.81 107 GLU A CA 1
ATOM 845 C C . GLU A 1 107 ? 10.811 -6.997 -19.880 1.00 92.81 107 GLU A C 1
ATOM 847 O O . GLU A 1 107 ? 10.581 -7.754 -20.822 1.00 92.81 107 GLU A O 1
ATOM 852 N N . ASN A 1 108 ? 10.485 -5.704 -19.910 1.00 91.00 108 ASN A N 1
ATOM 853 C CA . ASN A 1 108 ? 10.133 -5.001 -21.140 1.00 91.00 108 ASN A CA 1
ATOM 854 C C . ASN A 1 108 ? 11.275 -4.041 -21.471 1.00 91.00 108 ASN A C 1
ATOM 856 O O . ASN A 1 108 ? 11.380 -2.969 -20.872 1.00 91.00 108 ASN A O 1
ATOM 860 N N . LYS A 1 109 ? 12.124 -4.430 -22.425 1.00 88.88 109 LYS A N 1
ATOM 861 C CA . LYS A 1 109 ? 13.317 -3.665 -22.816 1.00 88.88 109 LYS A CA 1
ATOM 862 C C . LYS A 1 109 ? 12.978 -2.340 -23.483 1.00 88.88 109 LYS A C 1
ATOM 864 O O . LYS A 1 109 ? 13.638 -1.345 -23.204 1.00 88.88 109 LYS A O 1
ATOM 869 N N . ASP A 1 110 ? 11.924 -2.311 -24.294 1.00 89.44 110 ASP A N 1
ATOM 870 C CA . ASP A 1 110 ? 11.513 -1.112 -25.031 1.00 89.44 110 ASP A CA 1
ATOM 871 C C . ASP A 1 110 ? 11.057 0.002 -24.088 1.00 89.44 110 ASP A C 1
ATOM 873 O O . ASP A 1 110 ? 11.283 1.185 -24.338 1.00 89.44 110 ASP A O 1
ATOM 877 N N . LYS A 1 111 ? 10.423 -0.385 -22.979 1.00 86.00 111 LYS A N 1
ATOM 878 C CA . LYS A 1 111 ? 9.929 0.537 -21.955 1.00 86.00 111 LYS A CA 1
ATOM 879 C C . LYS A 1 111 ? 10.852 0.656 -20.738 1.00 86.00 111 LYS A C 1
ATOM 881 O O . LYS A 1 111 ? 10.574 1.460 -19.855 1.00 86.00 111 LYS A O 1
ATOM 886 N N . GLY A 1 112 ? 11.923 -0.137 -20.675 1.00 87.12 112 GLY A N 1
ATOM 887 C CA . GLY A 1 112 ? 12.853 -0.170 -19.545 1.00 87.12 112 GLY A CA 1
ATOM 888 C C . GLY A 1 112 ? 12.232 -0.658 -18.229 1.00 87.12 112 GLY A C 1
ATOM 889 O O . GLY A 1 112 ? 12.653 -0.212 -17.164 1.00 87.12 112 GLY A O 1
ATOM 890 N N . TYR A 1 113 ? 11.228 -1.540 -18.280 1.00 88.81 113 TYR A N 1
ATOM 891 C CA . TYR A 1 113 ? 10.563 -2.066 -17.082 1.00 88.81 113 TYR A CA 1
ATOM 892 C C . TYR A 1 113 ? 11.087 -3.442 -16.679 1.00 88.81 113 TYR A C 1
ATOM 894 O O . TYR A 1 113 ? 11.305 -4.311 -17.522 1.00 88.81 113 TYR A O 1
ATOM 902 N N . LEU A 1 114 ? 11.177 -3.659 -15.367 1.00 91.31 114 LEU A N 1
ATOM 903 C CA . LEU A 1 114 ? 11.467 -4.946 -14.739 1.00 91.31 114 LEU A CA 1
ATOM 904 C C . LEU A 1 114 ? 10.343 -5.308 -13.766 1.00 91.31 114 LEU A C 1
ATOM 906 O O . LEU A 1 114 ? 9.796 -4.439 -13.083 1.00 91.31 114 LEU A O 1
ATOM 910 N N . SER A 1 115 ? 9.991 -6.591 -13.671 1.00 91.38 115 SER A N 1
ATOM 911 C CA . SER A 1 115 ? 9.039 -7.034 -12.656 1.00 91.38 115 SER A CA 1
ATOM 912 C C . SER A 1 115 ? 9.680 -7.040 -11.267 1.00 91.38 115 SER A C 1
ATOM 914 O O . SER A 1 115 ? 10.716 -7.658 -11.015 1.00 91.38 115 SER A O 1
ATOM 916 N N . HIS A 1 116 ? 9.019 -6.377 -10.326 1.00 91.94 116 HIS A N 1
ATOM 917 C CA . HIS A 1 116 ? 9.390 -6.376 -8.910 1.00 91.94 116 HIS A CA 1
ATOM 918 C C . HIS A 1 116 ? 8.495 -7.314 -8.113 1.00 91.94 116 HIS A C 1
ATOM 920 O O . HIS A 1 116 ? 7.367 -7.564 -8.540 1.00 91.94 116 HIS A O 1
ATOM 926 N N . ASP A 1 117 ? 8.956 -7.739 -6.933 1.00 93.38 117 ASP A N 1
ATOM 927 C CA . ASP A 1 117 ? 8.178 -8.565 -6.008 1.00 93.38 117 ASP A CA 1
ATOM 928 C C . ASP A 1 117 ? 6.754 -8.018 -5.817 1.00 93.38 117 ASP A C 1
ATOM 930 O O . ASP A 1 117 ? 6.504 -6.806 -5.751 1.00 93.38 117 ASP A O 1
ATOM 934 N N . LYS A 1 118 ? 5.813 -8.954 -5.757 1.00 94.38 118 LYS A N 1
ATOM 935 C CA . LYS A 1 118 ? 4.378 -8.736 -5.587 1.00 94.38 118 LYS A CA 1
ATOM 936 C C . LYS A 1 118 ? 3.859 -9.721 -4.557 1.00 94.38 118 LYS A C 1
ATOM 938 O O . LYS A 1 118 ? 4.565 -10.656 -4.180 1.00 94.38 118 LYS A O 1
ATOM 943 N N . GLY A 1 119 ? 2.664 -9.489 -4.035 1.00 96.19 119 GLY A N 1
ATOM 944 C CA . GLY A 1 119 ? 2.213 -10.255 -2.885 1.00 96.19 119 GLY A CA 1
ATOM 945 C C . GLY A 1 119 ? 0.885 -9.818 -2.316 1.00 96.19 119 GLY A C 1
ATOM 946 O O . GLY A 1 119 ? 0.226 -8.913 -2.830 1.00 96.19 119 GLY A O 1
ATOM 947 N N . PHE A 1 120 ? 0.547 -10.480 -1.218 1.00 97.50 120 PHE A N 1
ATOM 948 C CA . PHE A 1 120 ? -0.635 -10.234 -0.421 1.00 97.50 120 PHE A CA 1
ATOM 949 C C . PHE A 1 120 ? -0.247 -10.008 1.032 1.00 97.50 120 PHE A C 1
ATOM 951 O O . PHE A 1 120 ? 0.489 -10.803 1.618 1.00 97.50 120 PHE A O 1
ATOM 958 N N . ILE A 1 121 ? -0.788 -8.956 1.631 1.00 97.75 121 ILE A N 1
ATOM 959 C CA . ILE A 1 121 ? -0.810 -8.789 3.077 1.00 97.75 121 ILE A CA 1
ATOM 960 C C . ILE A 1 121 ? -2.160 -9.268 3.607 1.00 97.75 121 ILE A C 1
ATOM 962 O O . ILE A 1 121 ? -3.211 -8.925 3.067 1.00 97.75 121 ILE A O 1
ATOM 966 N N . PHE A 1 122 ? -2.116 -10.057 4.674 1.00 98.12 122 PHE A N 1
ATOM 967 C CA . PHE A 1 122 ? -3.283 -10.512 5.416 1.00 98.12 122 PHE A CA 1
ATOM 968 C C . PHE A 1 122 ? -3.224 -9.957 6.830 1.00 98.12 122 PHE A C 1
ATOM 970 O O . PHE A 1 122 ? -2.142 -9.895 7.412 1.00 98.12 122 PHE A O 1
ATOM 977 N N . CYS A 1 123 ? -4.371 -9.608 7.397 1.00 98.19 123 CYS A N 1
ATOM 978 C CA . CYS A 1 123 ? -4.502 -9.295 8.817 1.00 98.19 123 CYS A CA 1
ATOM 979 C C . CYS A 1 123 ? -5.928 -9.573 9.298 1.00 98.19 123 CYS A C 1
ATOM 981 O O . CYS A 1 123 ? -6.790 -9.999 8.527 1.00 98.19 123 CYS A O 1
ATOM 983 N N . GLN A 1 124 ? -6.175 -9.337 10.579 1.00 98.06 124 GLN A N 1
ATOM 984 C CA . GLN A 1 124 ? -7.494 -9.405 11.186 1.00 98.06 124 GLN A CA 1
ATOM 985 C C . GLN A 1 124 ? -7.934 -8.019 11.637 1.00 98.06 124 GLN A C 1
ATOM 987 O O . GLN A 1 124 ? -7.157 -7.290 12.245 1.00 98.06 124 GLN A O 1
ATOM 992 N N . LEU A 1 125 ? -9.185 -7.678 11.344 1.00 97.69 125 LEU A N 1
ATOM 993 C CA . LEU A 1 125 ? -9.889 -6.535 11.912 1.00 97.69 125 LEU A CA 1
ATOM 994 C C . LEU A 1 125 ? -10.700 -7.011 13.114 1.00 97.69 125 LEU A C 1
ATOM 996 O O . LEU A 1 125 ? -11.524 -7.918 12.975 1.00 97.69 125 LEU A O 1
ATOM 1000 N N . GLU A 1 126 ? -10.486 -6.396 14.269 1.00 95.75 126 GLU A N 1
ATOM 1001 C CA . GLU A 1 126 ? -11.231 -6.679 15.496 1.00 95.75 126 GLU A CA 1
ATOM 1002 C C . GLU A 1 126 ? -12.498 -5.814 15.550 1.00 95.75 126 GLU A C 1
ATOM 1004 O O . GLU A 1 126 ? -12.429 -4.587 15.491 1.00 95.75 126 GLU A O 1
ATOM 1009 N N . LEU A 1 127 ? -13.663 -6.455 15.653 1.00 91.19 127 LEU A N 1
ATOM 1010 C CA . LEU A 1 127 ? -14.979 -5.823 15.724 1.00 91.19 127 LEU A CA 1
ATOM 1011 C C . LEU A 1 127 ? -15.745 -6.374 16.922 1.00 91.19 127 LEU A C 1
ATOM 1013 O O . LEU A 1 127 ? -16.405 -7.398 16.786 1.00 91.19 127 LEU A O 1
ATOM 1017 N N . ASP A 1 128 ? -15.684 -5.698 18.066 1.00 86.31 128 ASP A N 1
ATOM 1018 C CA . ASP A 1 128 ? -16.340 -6.122 19.309 1.00 86.31 128 ASP A CA 1
ATOM 1019 C C . ASP A 1 128 ? -16.108 -7.619 19.620 1.00 86.31 128 ASP A C 1
ATOM 1021 O O . ASP A 1 128 ? -15.027 -8.003 20.063 1.00 86.31 128 ASP A O 1
ATOM 1025 N N . ASP A 1 129 ? -17.102 -8.474 19.365 1.00 89.31 129 ASP A N 1
ATOM 1026 C CA . ASP A 1 129 ? -17.097 -9.923 19.594 1.00 89.31 129 ASP A CA 1
ATOM 1027 C C . ASP A 1 129 ? -16.673 -10.765 18.371 1.00 89.31 129 ASP A C 1
ATOM 1029 O O . ASP A 1 129 ? -16.714 -11.997 18.408 1.00 89.31 129 ASP A O 1
ATOM 1033 N N . LYS A 1 130 ? -16.282 -10.123 17.266 1.00 92.25 130 LYS A N 1
ATOM 1034 C CA . LYS A 1 130 ? -15.989 -10.748 15.969 1.00 92.25 130 LYS A CA 1
ATOM 1035 C C . LYS A 1 130 ? -14.635 -10.322 15.427 1.00 92.25 130 LYS A C 1
ATOM 1037 O O . LYS A 1 130 ? -14.121 -9.245 15.714 1.00 92.25 130 LYS A O 1
ATOM 1042 N N . SER A 1 131 ? -14.086 -11.160 14.555 1.00 94.50 131 SER A N 1
ATOM 1043 C CA . SER A 1 131 ? -12.935 -10.812 13.731 1.00 94.50 131 SER A CA 1
ATOM 1044 C C . SER A 1 131 ? -13.245 -11.018 12.253 1.00 94.50 131 SER A C 1
ATOM 1046 O O . SER A 1 131 ? -13.943 -11.958 11.865 1.00 94.50 131 SER A O 1
ATOM 1048 N N . ILE A 1 132 ? -12.740 -10.113 11.415 1.00 96.31 132 ILE A N 1
ATOM 1049 C CA . ILE A 1 132 ? -12.813 -10.223 9.956 1.00 96.31 132 ILE A CA 1
ATOM 1050 C C . ILE A 1 132 ? -11.397 -10.389 9.424 1.00 96.31 132 ILE A C 1
ATOM 1052 O O . ILE A 1 132 ? -10.526 -9.572 9.710 1.00 96.31 132 ILE A O 1
ATOM 1056 N N . ASN A 1 133 ? -11.166 -11.428 8.621 1.00 97.50 133 ASN A N 1
ATOM 1057 C CA . ASN A 1 133 ? -9.905 -11.573 7.901 1.00 97.50 133 ASN A CA 1
ATOM 1058 C C . ASN A 1 133 ? -9.891 -10.615 6.706 1.00 97.50 133 ASN A C 1
ATOM 1060 O O . ASN A 1 133 ? -10.799 -10.633 5.875 1.00 97.50 133 ASN A O 1
ATOM 1064 N N . LEU A 1 134 ? -8.845 -9.805 6.618 1.00 98.00 134 LEU A N 1
ATOM 1065 C CA . LEU A 1 134 ? -8.595 -8.885 5.521 1.00 98.00 134 LEU A CA 1
ATOM 1066 C C . LEU A 1 134 ? -7.440 -9.405 4.665 1.00 98.00 134 LEU A C 1
ATOM 1068 O O . LEU A 1 134 ? -6.489 -9.991 5.186 1.00 98.00 134 LEU A O 1
ATOM 1072 N N . ALA A 1 135 ? -7.517 -9.160 3.359 1.00 96.88 135 ALA A N 1
ATOM 1073 C CA . ALA A 1 135 ? -6.448 -9.441 2.410 1.00 96.88 135 ALA A CA 1
ATOM 1074 C C . ALA A 1 135 ? -6.333 -8.287 1.408 1.00 96.88 135 ALA A C 1
ATOM 1076 O O . ALA A 1 135 ? -7.324 -7.910 0.785 1.00 96.88 135 ALA A O 1
ATOM 1077 N N . SER A 1 136 ? -5.126 -7.750 1.238 1.00 95.94 136 SER A N 1
ATOM 1078 C CA . SER A 1 136 ? -4.795 -6.766 0.203 1.00 95.94 136 SER A CA 1
ATOM 1079 C C . SER A 1 136 ? -3.681 -7.318 -0.663 1.00 95.94 136 SER A C 1
ATOM 1081 O O . SER A 1 136 ? -2.665 -7.770 -0.140 1.00 95.94 136 SER A O 1
ATOM 1083 N N . GLY A 1 137 ? -3.880 -7.295 -1.977 1.00 95.12 137 GLY A N 1
ATOM 1084 C CA . GLY A 1 137 ? -2.915 -7.777 -2.953 1.00 95.12 137 GLY A CA 1
ATOM 1085 C C . GLY A 1 137 ? -2.465 -6.678 -3.899 1.00 95.12 137 GLY A C 1
ATOM 1086 O O . GLY A 1 137 ? -3.249 -5.807 -4.270 1.00 95.12 137 GLY A O 1
ATOM 1087 N N . HIS A 1 138 ? -1.215 -6.762 -4.340 1.00 96.00 138 HIS A N 1
ATOM 1088 C CA . HIS A 1 138 ? -0.730 -6.046 -5.513 1.00 96.00 138 HIS A CA 1
ATOM 1089 C C . HIS A 1 138 ? -0.110 -7.076 -6.449 1.00 96.00 138 HIS A C 1
ATOM 1091 O O . HIS A 1 138 ? 0.845 -7.745 -6.060 1.00 96.00 138 HIS A O 1
ATOM 1097 N N . LEU A 1 139 ? -0.681 -7.228 -7.644 1.00 93.31 139 LEU A N 1
ATOM 1098 C CA . LEU A 1 139 ? -0.312 -8.250 -8.626 1.00 93.31 139 LEU A CA 1
ATOM 1099 C C . LEU A 1 139 ? 0.641 -7.711 -9.699 1.00 93.31 139 LEU A C 1
ATOM 1101 O O . LEU A 1 139 ? 0.865 -6.506 -9.809 1.00 93.31 139 LEU A O 1
ATOM 1105 N N . PHE A 1 140 ? 1.218 -8.614 -10.493 1.00 92.00 140 PHE A N 1
ATOM 1106 C CA . PHE A 1 140 ? 2.085 -8.236 -11.605 1.00 92.00 140 PHE A CA 1
ATOM 1107 C C . PHE A 1 140 ? 1.265 -7.593 -12.738 1.00 92.00 140 PHE A C 1
ATOM 1109 O O . PHE A 1 140 ? 0.269 -8.174 -13.176 1.00 92.00 140 PHE A O 1
ATOM 1116 N N . PRO A 1 141 ? 1.679 -6.428 -13.262 1.00 91.00 141 PRO A N 1
ATOM 1117 C CA . PRO A 1 141 ? 1.022 -5.804 -14.404 1.00 91.00 141 PRO A CA 1
ATOM 1118 C C . PRO A 1 141 ? 1.498 -6.459 -15.712 1.00 91.00 141 PRO A C 1
ATOM 1120 O O . PRO A 1 141 ? 2.254 -5.858 -16.472 1.00 91.00 141 PRO A O 1
ATOM 1123 N N . TYR A 1 142 ? 1.078 -7.704 -15.970 1.00 91.06 142 TYR A N 1
ATOM 1124 C CA . TYR A 1 142 ? 1.553 -8.519 -17.105 1.00 91.06 142 TYR A CA 1
ATOM 1125 C C . TYR A 1 142 ? 1.455 -7.812 -18.465 1.00 91.06 142 TYR A C 1
ATOM 1127 O O . TYR A 1 142 ? 2.354 -7.946 -19.292 1.00 91.06 142 TYR A O 1
ATOM 1135 N N . TYR A 1 143 ? 0.437 -6.969 -18.654 1.00 90.19 143 TYR A N 1
ATOM 1136 C CA . TYR A 1 143 ? 0.248 -6.192 -19.881 1.00 90.19 143 TYR A CA 1
ATOM 1137 C C . TYR A 1 143 ? 1.443 -5.284 -20.225 1.00 90.19 143 TYR A C 1
ATOM 1139 O O . TYR A 1 143 ? 1.707 -5.027 -21.397 1.00 90.19 143 TYR A O 1
ATOM 1147 N N . ILE A 1 144 ? 2.184 -4.780 -19.227 1.00 90.25 144 ILE A N 1
ATOM 1148 C CA . ILE A 1 144 ? 3.370 -3.943 -19.471 1.00 90.25 144 ILE A CA 1
ATOM 1149 C C . ILE A 1 144 ? 4.468 -4.768 -20.136 1.00 90.25 144 ILE A C 1
ATOM 1151 O O . ILE A 1 144 ? 5.262 -4.212 -20.886 1.00 90.25 144 ILE A O 1
ATOM 1155 N N . PHE A 1 145 ? 4.486 -6.075 -19.903 1.00 91.06 145 PHE A N 1
ATOM 1156 C CA . PHE A 1 145 ? 5.489 -7.009 -20.397 1.00 91.06 145 PHE A CA 1
ATOM 1157 C C . PHE A 1 145 ? 5.060 -7.749 -21.667 1.00 91.06 145 PHE A C 1
ATOM 1159 O O . PHE A 1 145 ? 5.793 -8.628 -22.101 1.00 91.06 145 PHE A O 1
ATOM 1166 N N . ASP A 1 146 ? 3.908 -7.394 -22.252 1.00 90.00 146 ASP A N 1
ATOM 1167 C CA . ASP A 1 146 ? 3.311 -8.118 -23.385 1.00 90.00 146 ASP A CA 1
ATOM 1168 C C . ASP A 1 146 ? 3.110 -9.614 -23.074 1.00 90.00 146 ASP A C 1
ATOM 1170 O O . ASP A 1 146 ? 3.428 -10.501 -23.863 1.00 90.00 146 ASP A O 1
ATOM 1174 N N . LYS A 1 147 ? 2.647 -9.886 -21.847 1.00 89.25 147 LYS A N 1
ATOM 1175 C CA . LYS A 1 147 ? 2.365 -11.228 -21.336 1.00 89.25 147 LYS A CA 1
ATOM 1176 C C . LYS A 1 147 ? 0.937 -11.333 -20.833 1.00 89.25 147 LYS A C 1
ATOM 1178 O O . LYS A 1 147 ? 0.344 -10.347 -20.381 1.00 89.25 147 LYS A O 1
ATOM 1183 N N . HIS A 1 148 ? 0.430 -12.556 -20.816 1.00 86.75 148 HIS A N 1
ATOM 1184 C CA . HIS A 1 148 ? -0.806 -12.923 -20.146 1.00 86.75 148 HIS A CA 1
ATOM 1185 C C . HIS A 1 148 ? -0.507 -13.886 -19.005 1.00 86.75 148 HIS A C 1
ATOM 1187 O O . HIS A 1 148 ? 0.363 -14.743 -19.109 1.00 86.75 148 HIS A O 1
ATOM 1193 N N . ILE A 1 149 ? -1.260 -13.786 -17.903 1.00 81.88 149 ILE A N 1
ATOM 1194 C CA . ILE A 1 149 ? -1.083 -14.714 -16.772 1.00 81.88 149 ILE A CA 1
ATOM 1195 C C . ILE A 1 149 ? -1.242 -16.178 -17.207 1.00 81.88 149 ILE A C 1
ATOM 1197 O O . ILE A 1 149 ? -0.660 -17.056 -16.579 1.00 81.88 149 ILE A O 1
ATOM 1201 N N . GLU A 1 150 ? -1.999 -16.411 -18.284 1.00 86.06 150 GLU A N 1
ATOM 1202 C CA . GLU A 1 150 ? -2.309 -17.698 -18.910 1.00 86.06 150 GLU A CA 1
ATOM 1203 C C . GLU A 1 150 ? -1.180 -18.276 -19.779 1.00 86.06 150 GLU A C 1
ATOM 1205 O O . GLU A 1 150 ? -1.223 -19.471 -20.069 1.00 86.06 150 GLU A O 1
ATOM 1210 N N . ASP A 1 151 ? -0.121 -17.516 -20.068 1.00 84.62 151 ASP A N 1
ATOM 1211 C CA . ASP A 1 151 ? 1.021 -18.004 -20.844 1.00 84.62 151 ASP A CA 1
ATOM 1212 C C . ASP A 1 151 ? 1.704 -19.194 -20.142 1.00 84.62 151 ASP A C 1
ATOM 1214 O O . ASP A 1 151 ? 1.956 -19.156 -18.933 1.00 84.62 151 ASP A O 1
ATOM 1218 N N . ASP A 1 152 ? 2.017 -20.259 -20.890 1.00 81.31 152 ASP A N 1
ATOM 1219 C CA . ASP A 1 152 ? 2.586 -21.511 -20.351 1.00 81.31 152 ASP A CA 1
ATOM 1220 C C . ASP A 1 152 ? 3.902 -21.286 -19.593 1.00 81.31 152 ASP A C 1
ATOM 1222 O O . ASP A 1 152 ? 4.168 -21.907 -18.559 1.00 81.31 152 ASP A O 1
ATOM 1226 N N . GLU A 1 153 ? 4.703 -20.335 -20.074 1.00 79.25 153 GLU A N 1
ATOM 1227 C CA . GLU A 1 153 ? 5.951 -19.896 -19.447 1.00 79.25 153 GLU A CA 1
ATOM 1228 C C . GLU A 1 153 ? 5.749 -19.240 -18.073 1.00 79.25 153 GLU A C 1
ATOM 1230 O O . GLU A 1 153 ? 6.721 -19.070 -17.350 1.00 79.25 153 GLU A O 1
ATOM 1235 N N . LEU A 1 154 ? 4.515 -18.900 -17.689 1.00 80.81 154 LEU A N 1
ATOM 1236 C CA . LEU A 1 154 ? 4.151 -18.319 -16.394 1.00 80.81 154 LEU A CA 1
ATOM 1237 C C . LEU A 1 154 ? 3.365 -19.287 -15.503 1.00 80.81 154 LEU A C 1
ATOM 1239 O O . LEU A 1 154 ? 2.880 -18.888 -14.444 1.00 80.81 154 LEU A O 1
ATOM 1243 N N . SER A 1 155 ? 3.254 -20.559 -15.890 1.00 77.81 155 SER A N 1
ATOM 1244 C CA . SER A 1 155 ? 2.534 -21.581 -15.118 1.00 77.81 155 SER A CA 1
ATOM 1245 C C . SER A 1 155 ? 3.045 -21.709 -13.674 1.00 77.81 155 SER A C 1
ATOM 1247 O O . SER A 1 155 ? 2.237 -21.761 -12.751 1.00 77.81 155 SER A O 1
ATOM 1249 N N . TYR A 1 156 ? 4.362 -21.610 -13.457 1.00 74.25 156 TYR A N 1
ATOM 1250 C CA . TYR A 1 156 ? 4.987 -21.631 -12.124 1.00 74.25 156 TYR A CA 1
ATOM 1251 C C . TYR A 1 156 ? 4.616 -20.437 -11.229 1.00 74.25 156 TYR A C 1
ATOM 1253 O O . TYR A 1 156 ? 4.802 -20.491 -10.018 1.00 74.25 156 TYR A O 1
ATOM 1261 N N . ALA A 1 157 ? 4.143 -19.327 -11.804 1.00 66.12 157 ALA A N 1
ATOM 1262 C CA . ALA A 1 157 ? 3.724 -18.152 -11.042 1.00 66.12 157 ALA A CA 1
ATOM 1263 C C . ALA A 1 157 ? 2.282 -18.281 -10.511 1.00 66.12 157 ALA A C 1
ATOM 1265 O O . ALA A 1 157 ? 1.807 -17.374 -9.825 1.00 66.12 157 ALA A O 1
ATOM 1266 N N . ARG A 1 158 ? 1.585 -19.379 -10.851 1.00 65.06 158 ARG A N 1
ATOM 1267 C CA . ARG A 1 158 ? 0.218 -19.701 -10.408 1.00 65.06 158 ARG A CA 1
ATOM 1268 C C . ARG A 1 158 ? 0.171 -20.701 -9.245 1.00 65.06 158 ARG A C 1
ATOM 1270 O O . ARG A 1 158 ? -0.912 -20.903 -8.699 1.00 65.06 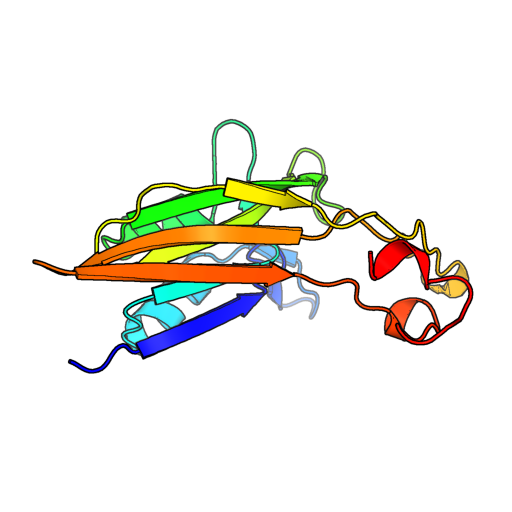158 ARG A O 1
ATOM 1277 N N . GLU A 1 159 ? 1.301 -21.330 -8.918 1.00 59.75 159 GLU A N 1
ATOM 1278 C CA . GLU A 1 159 ? 1.478 -22.276 -7.800 1.00 59.75 159 GLU A CA 1
ATOM 1279 C C . GLU A 1 159 ? 1.823 -21.548 -6.492 1.00 59.75 159 GLU A C 1
ATOM 1281 O O . GLU A 1 159 ? 1.294 -21.969 -5.437 1.00 59.75 159 GLU A O 1
#